Protein AF-A0A7W8NPR2-F1 (afdb_monomer_lite)

Organism: NCBI:txid1141878

Structure (mmCIF, N/CA/C/O backbone):
data_AF-A0A7W8NPR2-F1
#
_entry.id   AF-A0A7W8NPR2-F1
#
loop_
_atom_site.group_PDB
_atom_site.id
_atom_site.type_symbol
_atom_site.label_atom_id
_atom_site.label_alt_id
_atom_site.label_comp_id
_atom_site.label_asym_id
_atom_site.label_entity_id
_atom_site.label_seq_id
_atom_site.pdbx_PDB_ins_code
_atom_site.Cartn_x
_atom_site.Cartn_y
_atom_site.Cartn_z
_atom_site.occupancy
_atom_site.B_iso_or_equiv
_atom_site.auth_seq_id
_atom_site.auth_comp_id
_atom_site.auth_asym_id
_atom_site.auth_atom_id
_atom_site.pdbx_PDB_model_num
ATOM 1 N N . MET A 1 1 ? -2.723 -11.323 -23.602 1.00 48.03 1 MET A N 1
ATOM 2 C CA . MET A 1 1 ? -3.514 -10.288 -22.909 1.00 48.03 1 MET A CA 1
ATOM 3 C C . MET A 1 1 ? -2.858 -10.091 -21.561 1.00 48.03 1 MET A C 1
ATOM 5 O O . MET A 1 1 ? -2.797 -11.053 -20.813 1.00 48.03 1 MET A O 1
ATOM 9 N N . ASN A 1 2 ? -2.259 -8.926 -21.321 1.00 61.44 2 ASN A N 1
ATOM 10 C CA . ASN A 1 2 ? -1.690 -8.592 -20.017 1.00 61.44 2 ASN A CA 1
ATOM 11 C C . ASN A 1 2 ? -2.771 -7.828 -19.248 1.00 61.44 2 ASN A C 1
ATOM 13 O O . ASN A 1 2 ? -2.966 -6.646 -19.519 1.00 61.44 2 ASN A O 1
ATOM 17 N N . ASP A 1 3 ? -3.514 -8.502 -18.373 1.00 85.56 3 ASP A N 1
ATOM 18 C CA . ASP A 1 3 ? -4.597 -7.875 -17.606 1.00 85.56 3 ASP A CA 1
ATOM 19 C C . ASP A 1 3 ? -4.063 -7.299 -16.286 1.00 85.56 3 ASP A C 1
ATOM 21 O O . ASP A 1 3 ? -4.315 -7.7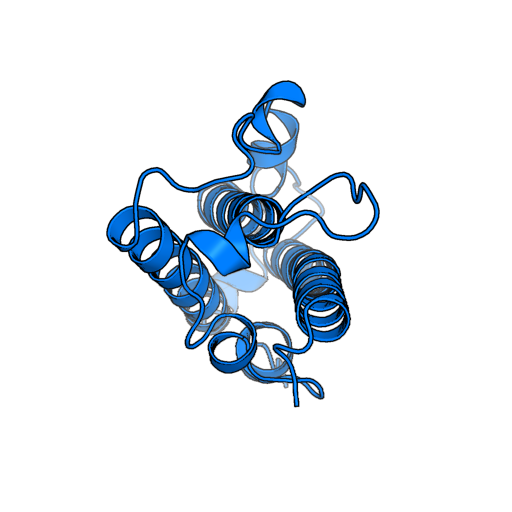95 -15.189 1.00 85.56 3 ASP A O 1
ATOM 25 N N . TRP A 1 4 ? -3.200 -6.287 -16.405 1.00 90.06 4 TRP A N 1
ATOM 26 C CA . TRP A 1 4 ? -2.602 -5.628 -15.242 1.00 90.06 4 TRP A CA 1
ATOM 27 C C . TRP A 1 4 ? -3.629 -4.851 -14.422 1.00 90.06 4 TRP A C 1
ATOM 29 O O . TRP A 1 4 ? -3.446 -4.715 -13.216 1.00 90.06 4 TRP A O 1
ATOM 39 N N . ASP A 1 5 ? -4.700 -4.363 -15.053 1.00 88.00 5 ASP A N 1
ATOM 40 C CA . ASP A 1 5 ? -5.845 -3.775 -14.362 1.00 88.00 5 ASP A CA 1
ATOM 41 C C . ASP A 1 5 ? -6.477 -4.799 -13.402 1.00 88.00 5 ASP A C 1
ATOM 43 O O . ASP A 1 5 ? -6.656 -4.490 -12.222 1.00 88.00 5 ASP A O 1
ATOM 47 N N . ASP A 1 6 ? -6.715 -6.037 -13.852 1.00 87.12 6 ASP A N 1
ATOM 48 C CA . ASP A 1 6 ? -7.211 -7.107 -12.979 1.00 87.12 6 ASP A CA 1
ATOM 49 C C . ASP A 1 6 ? -6.240 -7.404 -11.823 1.00 87.12 6 ASP A C 1
ATOM 51 O O . ASP A 1 6 ? -6.625 -7.370 -10.656 1.00 87.12 6 ASP A O 1
ATOM 55 N N . LEU A 1 7 ? -4.948 -7.585 -12.100 1.00 87.81 7 LEU A N 1
ATOM 56 C CA . LEU A 1 7 ? -3.970 -7.926 -11.056 1.00 87.81 7 LEU A CA 1
ATOM 57 C C . LEU A 1 7 ? -3.733 -6.803 -10.030 1.00 87.81 7 LE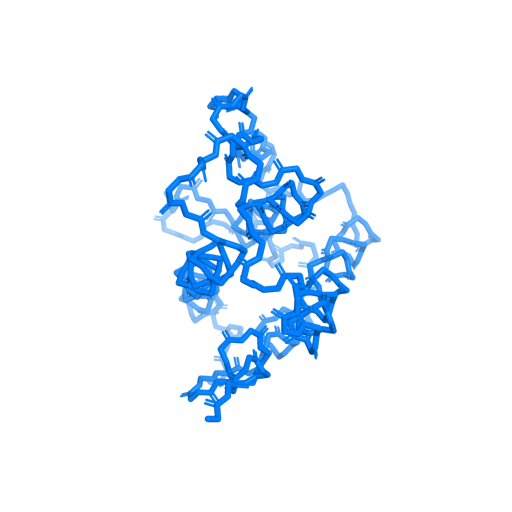U A C 1
ATOM 59 O O . LEU A 1 7 ? -3.444 -7.070 -8.857 1.00 87.81 7 LEU A O 1
ATOM 63 N N . LEU A 1 8 ? -3.799 -5.541 -10.461 1.00 86.00 8 LEU A N 1
ATOM 64 C CA . LEU A 1 8 ? -3.342 -4.400 -9.666 1.00 86.00 8 LEU A CA 1
ATOM 65 C C . LEU A 1 8 ? -4.444 -3.423 -9.261 1.00 86.00 8 LEU A C 1
ATOM 67 O O . LEU A 1 8 ? -4.139 -2.525 -8.480 1.00 86.00 8 LEU A O 1
ATOM 71 N N . LEU A 1 9 ? -5.688 -3.567 -9.724 1.00 85.00 9 LEU A N 1
ATOM 72 C CA . LEU A 1 9 ? -6.779 -2.640 -9.390 1.00 85.00 9 LEU A CA 1
ATOM 73 C C . LEU A 1 9 ? -8.082 -3.358 -9.024 1.00 85.00 9 LEU A C 1
ATOM 75 O O . LEU A 1 9 ? -8.604 -3.123 -7.930 1.00 85.00 9 LEU A O 1
ATOM 79 N N . THR A 1 10 ? -8.608 -4.203 -9.915 1.00 81.81 10 THR A N 1
ATOM 80 C CA . THR A 1 10 ? -9.986 -4.711 -9.799 1.00 81.81 10 THR A CA 1
ATOM 81 C C . THR A 1 10 ? -10.074 -6.145 -9.293 1.00 81.81 10 THR A C 1
ATOM 83 O O . THR A 1 10 ? -10.826 -6.381 -8.354 1.00 81.81 10 THR A O 1
ATOM 86 N N . GLY A 1 11 ? -9.288 -7.066 -9.852 1.00 71.62 11 GLY A N 1
ATOM 87 C CA . GLY A 1 11 ? -9.192 -8.472 -9.456 1.00 71.62 11 GLY A CA 1
ATOM 88 C C . GLY A 1 11 ? -10.494 -9.283 -9.486 1.00 71.62 11 GLY A C 1
ATOM 89 O O . GLY A 1 11 ? -11.600 -8.779 -9.671 1.00 71.62 11 GLY A O 1
ATOM 90 N N . GLY A 1 12 ? -10.368 -10.571 -9.147 1.00 80.81 12 GLY A N 1
ATOM 91 C CA . GLY A 1 12 ? -11.474 -11.421 -8.676 1.00 80.81 12 GLY A CA 1
ATOM 92 C C . GLY A 1 12 ? -11.811 -11.227 -7.186 1.00 80.81 12 GLY A C 1
ATOM 93 O O . GLY A 1 12 ? -12.353 -12.130 -6.550 1.00 80.81 12 GLY A O 1
ATOM 94 N N . PHE A 1 13 ? -11.427 -10.089 -6.604 1.00 82.69 13 PHE A N 1
ATOM 95 C CA . PHE A 1 13 ? -11.563 -9.740 -5.187 1.00 82.69 13 PHE A CA 1
ATOM 96 C C . PHE A 1 13 ? -12.104 -8.308 -5.041 1.00 82.69 13 PHE A C 1
ATOM 98 O O . PHE A 1 13 ? -12.438 -7.657 -6.024 1.00 82.69 13 PHE A O 1
ATOM 105 N N . ALA A 1 14 ? -12.268 -7.816 -3.809 1.00 90.88 14 ALA A N 1
ATOM 106 C CA . ALA A 1 14 ? -12.789 -6.467 -3.598 1.00 90.88 14 ALA A CA 1
ATOM 107 C C . ALA A 1 14 ? -11.834 -5.400 -4.180 1.00 90.88 14 ALA A C 1
ATOM 109 O O . ALA A 1 14 ? -10.632 -5.474 -3.909 1.00 90.88 14 ALA A O 1
ATOM 110 N N . PRO A 1 15 ? -12.340 -4.381 -4.904 1.00 92.62 15 PRO A N 1
ATOM 111 C CA . PRO A 1 15 ? -11.500 -3.319 -5.451 1.00 92.62 15 PRO A CA 1
ATOM 112 C C . PRO A 1 15 ? -10.664 -2.632 -4.371 1.00 92.62 15 PRO A C 1
ATOM 114 O O . PRO A 1 15 ? -11.141 -2.416 -3.250 1.00 92.62 15 PRO A O 1
ATOM 117 N N . ARG A 1 16 ? -9.434 -2.241 -4.717 1.00 93.62 16 ARG A N 1
ATOM 118 C CA . ARG A 1 16 ? -8.486 -1.617 -3.775 1.00 93.62 16 ARG A CA 1
ATOM 119 C C . ARG A 1 16 ? -9.088 -0.414 -3.058 1.00 93.62 16 ARG A C 1
ATOM 121 O O . ARG A 1 16 ? -8.982 -0.315 -1.838 1.00 93.62 16 ARG A O 1
ATOM 128 N N . GLU A 1 17 ? -9.770 0.452 -3.801 1.00 94.62 17 GLU A N 1
ATOM 129 C CA . GLU A 1 17 ? -10.488 1.614 -3.283 1.00 94.62 17 GLU A CA 1
ATOM 130 C C . GLU A 1 17 ? -11.522 1.220 -2.223 1.00 94.62 17 GLU A C 1
ATOM 132 O O . GLU A 1 17 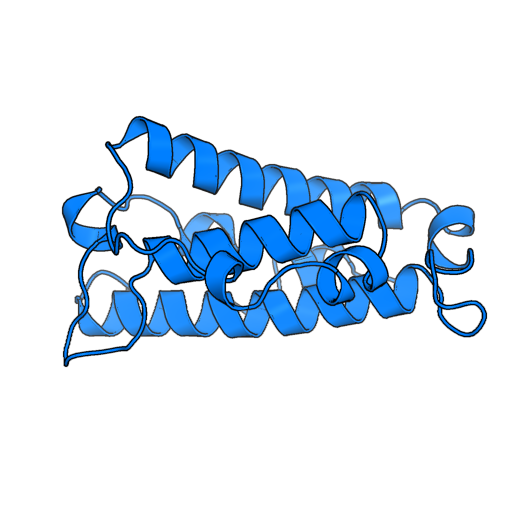? -11.585 1.839 -1.164 1.00 94.62 17 GLU A O 1
ATOM 137 N N . ALA A 1 18 ? -12.304 0.165 -2.467 1.00 95.44 18 ALA A N 1
ATOM 138 C CA . ALA A 1 18 ? -13.333 -0.287 -1.535 1.00 95.44 18 ALA A CA 1
ATOM 139 C C . ALA A 1 18 ? -12.727 -0.808 -0.223 1.00 95.44 18 ALA A C 1
ATOM 141 O O . ALA A 1 18 ? -13.263 -0.533 0.850 1.00 95.44 18 ALA A O 1
ATOM 142 N N . ILE A 1 19 ? -11.589 -1.510 -0.293 1.00 96.81 19 ILE A N 1
ATOM 143 C CA . ILE A 1 19 ? -10.895 -2.070 0.880 1.00 96.81 19 ILE A CA 1
ATOM 144 C C . ILE A 1 19 ? -10.481 -0.980 1.874 1.00 96.81 19 ILE A C 1
ATOM 146 O O . ILE A 1 19 ? -10.570 -1.182 3.088 1.00 96.81 19 ILE A O 1
ATOM 150 N N . VAL A 1 20 ? -10.075 0.190 1.382 1.00 96.88 20 VAL A N 1
ATOM 151 C CA . VAL A 1 20 ? -9.566 1.292 2.217 1.00 96.88 20 VAL A CA 1
ATOM 152 C C . VAL A 1 20 ? -10.586 2.412 2.450 1.00 96.88 20 VAL A C 1
ATOM 154 O O . VAL A 1 20 ? -10.339 3.310 3.252 1.00 96.88 20 VAL A O 1
ATOM 157 N N . ALA A 1 21 ? -11.755 2.351 1.810 1.00 96.25 21 ALA A N 1
ATOM 158 C CA . ALA A 1 21 ? -12.768 3.397 1.889 1.00 96.25 21 ALA A CA 1
ATOM 159 C C . ALA A 1 21 ? -13.424 3.518 3.275 1.00 96.25 21 ALA A C 1
ATOM 161 O O . ALA A 1 21 ? -13.718 2.519 3.947 1.00 96.25 21 ALA A O 1
ATOM 162 N N . GLY A 1 22 ? -13.721 4.770 3.647 1.00 95.69 22 GLY A N 1
ATOM 163 C CA . GLY A 1 22 ? -14.603 5.127 4.761 1.00 95.69 22 GLY A CA 1
ATOM 164 C C . GLY A 1 22 ? -14.064 4.802 6.154 1.00 95.69 22 GLY A C 1
ATOM 165 O O . GLY A 1 22 ? -14.857 4.665 7.083 1.00 95.69 22 GLY A O 1
ATOM 166 N N . LEU A 1 23 ? -12.747 4.634 6.300 1.00 98.00 23 LEU A N 1
ATOM 167 C CA . LEU A 1 23 ? -12.120 4.335 7.584 1.00 98.00 23 LEU A CA 1
ATOM 168 C C . LEU A 1 23 ? -11.673 5.609 8.305 1.00 98.00 23 LEU A C 1
ATOM 170 O O . LEU A 1 23 ? -11.054 6.495 7.718 1.00 98.00 23 LEU A O 1
ATOM 174 N N . THR A 1 24 ? -11.961 5.669 9.601 1.00 98.50 24 THR A N 1
ATOM 175 C CA . THR A 1 24 ? -11.504 6.737 10.500 1.00 98.50 24 THR A CA 1
ATOM 176 C C . THR A 1 24 ? -10.153 6.397 11.128 1.00 98.50 24 THR A C 1
ATOM 178 O O . THR A 1 24 ? -9.814 5.219 11.266 1.00 98.50 24 THR A O 1
ATOM 181 N N . VAL A 1 25 ? -9.427 7.407 11.624 1.00 98.62 25 VAL A N 1
ATOM 182 C CA . VAL A 1 25 ? -8.183 7.220 12.405 1.00 98.62 25 VAL A CA 1
ATOM 183 C C . VAL A 1 25 ? -8.338 6.158 13.496 1.00 98.62 25 VAL A C 1
ATOM 185 O O . VAL A 1 25 ? -7.511 5.255 13.601 1.00 98.62 25 VAL A O 1
ATOM 188 N N . ALA A 1 26 ? -9.412 6.215 14.287 1.00 98.44 26 ALA A N 1
ATOM 189 C CA . ALA A 1 26 ? -9.641 5.257 15.369 1.00 98.44 26 ALA A CA 1
ATOM 190 C C . ALA A 1 26 ? -9.762 3.812 14.853 1.00 98.44 26 ALA A C 1
ATOM 192 O O . ALA A 1 26 ? -9.222 2.889 15.460 1.00 98.44 26 ALA A O 1
ATOM 193 N N . GLN A 1 27 ? -10.428 3.618 13.713 1.00 98.44 27 GLN A N 1
ATOM 194 C CA . GLN A 1 27 ? -10.601 2.303 13.099 1.00 98.44 27 GLN A CA 1
ATOM 195 C C . GLN A 1 27 ? -9.294 1.778 12.504 1.00 98.44 27 GLN A C 1
ATOM 197 O O . GLN A 1 27 ? -8.955 0.617 12.724 1.00 98.44 27 GLN A O 1
ATOM 202 N N . VAL A 1 28 ? -8.532 2.618 11.794 1.00 98.62 28 VAL A N 1
ATOM 203 C CA . VAL A 1 28 ? -7.273 2.175 11.170 1.00 98.62 28 VAL A CA 1
ATOM 204 C C . VAL A 1 28 ? -6.146 1.955 12.169 1.00 98.62 28 VAL A C 1
ATOM 206 O O . VAL A 1 28 ? -5.194 1.246 11.855 1.00 98.62 28 VAL A O 1
ATOM 209 N N . SER A 1 29 ? -6.271 2.536 13.364 1.00 98.50 29 SER A N 1
ATOM 210 C CA . SER A 1 29 ? -5.309 2.402 14.461 1.00 98.50 29 SER A CA 1
ATOM 211 C C . SER A 1 29 ? -5.533 1.163 15.325 1.00 98.50 29 SER A C 1
ATOM 213 O O . SER A 1 29 ? -4.654 0.773 16.096 1.00 98.50 29 SER A O 1
ATOM 215 N N . ALA A 1 30 ? -6.717 0.555 15.238 1.00 97.88 30 ALA A N 1
ATOM 216 C CA . ALA A 1 30 ? -7.088 -0.562 16.089 1.00 97.88 30 ALA A CA 1
ATOM 217 C C . ALA A 1 30 ? -6.258 -1.820 15.777 1.00 97.88 30 ALA A C 1
ATOM 219 O O . ALA A 1 30 ? -5.968 -2.133 14.621 1.00 97.88 30 ALA A O 1
ATOM 220 N N . ARG A 1 31 ? -5.918 -2.569 16.833 1.00 96.69 31 ARG A N 1
ATOM 221 C CA . ARG A 1 31 ? -5.266 -3.886 16.767 1.00 96.69 31 ARG A CA 1
ATOM 222 C C . ARG A 1 31 ? -6.107 -4.903 17.545 1.00 96.69 31 ARG A C 1
ATOM 224 O O . ARG A 1 31 ? -5.817 -5.163 18.712 1.00 96.69 31 ARG A O 1
ATOM 231 N N . PRO A 1 32 ? -7.205 -5.411 16.956 1.00 93.56 32 PRO A N 1
ATOM 232 C CA . PRO A 1 32 ? -8.044 -6.397 17.630 1.00 93.56 32 PRO A CA 1
ATOM 233 C C . PRO A 1 32 ? -7.242 -7.679 17.884 1.00 93.56 32 PRO A C 1
ATOM 235 O O . PRO A 1 32 ? -6.487 -8.106 17.018 1.00 93.56 32 PRO A O 1
ATOM 238 N N . ASN A 1 33 ? -7.433 -8.312 19.045 1.00 89.75 33 ASN A N 1
ATOM 239 C CA . ASN A 1 33 ? -6.794 -9.588 19.405 1.00 89.75 33 ASN A CA 1
ATOM 240 C C . ASN A 1 33 ? -5.252 -9.578 19.326 1.00 89.75 33 ASN A C 1
ATOM 242 O O . ASN A 1 33 ? -4.660 -10.563 18.892 1.00 89.75 33 ASN A O 1
ATOM 246 N N . ASP A 1 34 ? -4.614 -8.462 19.694 1.00 89.56 34 ASP A N 1
ATOM 247 C CA . ASP A 1 34 ? -3.149 -8.318 19.758 1.00 89.56 34 ASP A CA 1
ATOM 248 C C . ASP A 1 34 ? -2.408 -8.669 18.453 1.00 89.56 34 ASP A C 1
ATOM 250 O O . ASP A 1 34 ? -1.245 -9.076 18.458 1.00 89.56 34 ASP A O 1
ATOM 254 N N . VAL A 1 35 ? -3.073 -8.483 17.307 1.00 95.75 35 VAL A N 1
ATOM 255 C CA . VAL A 1 35 ? -2.439 -8.588 15.986 1.00 95.75 35 VAL 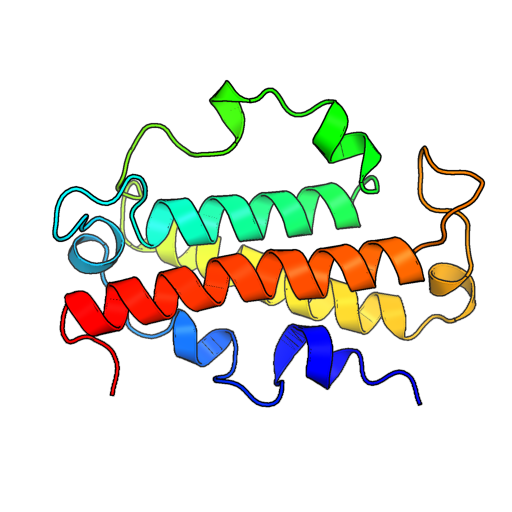A CA 1
ATOM 256 C C . VAL A 1 35 ? -1.210 -7.672 15.887 1.00 95.75 35 VAL A C 1
ATOM 258 O O . VAL A 1 35 ? -1.209 -6.565 16.438 1.00 95.75 35 VAL A O 1
ATOM 261 N N . PRO A 1 36 ? -0.160 -8.089 15.155 1.00 95.06 36 PRO A N 1
ATOM 262 C CA . PRO A 1 36 ? 1.110 -7.364 15.130 1.00 95.06 36 PRO A CA 1
ATOM 263 C C . PRO A 1 36 ? 0.990 -5.967 14.507 1.00 95.06 36 PRO A C 1
ATOM 265 O O . PRO A 1 36 ? 1.689 -5.045 14.935 1.00 95.06 36 PRO A O 1
ATOM 268 N N . HIS A 1 37 ? 0.085 -5.795 13.540 1.00 97.94 37 HIS A N 1
ATOM 269 C CA . HIS A 1 37 ? -0.059 -4.567 12.766 1.00 97.94 37 HIS A CA 1
ATOM 270 C C . HIS A 1 37 ? -1.518 -4.120 12.666 1.00 97.94 37 HIS A C 1
ATOM 272 O O . HIS A 1 37 ? -2.433 -4.938 12.554 1.00 97.94 37 HIS A O 1
ATOM 278 N N . SER A 1 38 ? -1.724 -2.806 12.716 1.00 98.56 38 SER A N 1
ATOM 279 C CA . SER A 1 38 ? -3.009 -2.163 12.436 1.00 98.56 38 SER A CA 1
ATOM 280 C C . SER A 1 38 ? -3.276 -2.061 10.927 1.00 98.56 38 SER A C 1
ATOM 282 O O . SER A 1 38 ? -2.378 -2.275 10.110 1.00 98.56 38 SER A O 1
ATOM 284 N N . ILE A 1 39 ? -4.497 -1.673 10.536 1.00 98.75 39 ILE A N 1
ATOM 285 C CA . ILE A 1 39 ? -4.824 -1.401 9.122 1.00 98.75 39 ILE A CA 1
ATOM 286 C C . ILE A 1 39 ? -3.911 -0.305 8.558 1.00 98.75 39 ILE A C 1
ATOM 288 O O . ILE A 1 39 ? -3.440 -0.423 7.428 1.00 98.75 39 ILE A O 1
ATOM 292 N N . TYR A 1 40 ? -3.633 0.734 9.352 1.00 98.81 40 TYR A N 1
ATOM 293 C CA . TYR A 1 40 ? -2.707 1.798 8.972 1.00 98.81 40 TYR A CA 1
ATOM 294 C C . TYR A 1 40 ? -1.314 1.252 8.651 1.00 98.81 40 TYR A C 1
ATOM 296 O O . TYR A 1 40 ? -0.769 1.551 7.592 1.00 98.81 40 TYR A O 1
ATOM 304 N N . GLN A 1 41 ? -0.759 0.417 9.529 1.00 98.75 41 GLN A N 1
ATOM 305 C CA . GLN A 1 41 ? 0.569 -0.167 9.342 1.00 98.75 41 GLN A CA 1
ATOM 306 C C . GLN A 1 41 ? 0.627 -1.086 8.114 1.00 98.75 41 GLN A C 1
ATOM 308 O O . GLN A 1 41 ? 1.571 -0.997 7.331 1.00 98.75 41 GLN A O 1
ATOM 313 N N . GLU A 1 42 ? -0.387 -1.932 7.917 1.00 98.75 42 GLU A N 1
ATOM 314 C CA . GLU A 1 42 ? -0.466 -2.835 6.762 1.00 98.75 42 GLU A CA 1
ATOM 315 C C . GLU A 1 42 ? -0.586 -2.061 5.436 1.00 98.75 42 GLU A C 1
ATOM 317 O O . GLU A 1 42 ? 0.119 -2.383 4.475 1.00 98.75 42 GLU A O 1
ATOM 322 N N . LEU A 1 43 ? -1.404 -0.999 5.378 1.00 98.81 43 LEU A N 1
ATOM 323 C CA . LEU A 1 43 ? -1.497 -0.164 4.176 1.00 98.81 43 LEU A CA 1
ATOM 324 C C . LEU A 1 43 ? -0.205 0.620 3.935 1.00 98.81 43 LEU A C 1
ATOM 326 O O . LEU A 1 43 ? 0.249 0.706 2.795 1.00 98.81 43 LEU A O 1
ATOM 330 N N . TRP A 1 44 ? 0.396 1.168 4.994 1.00 98.81 44 TRP A N 1
ATOM 331 C CA . TRP A 1 44 ? 1.641 1.924 4.899 1.00 98.81 44 TRP A CA 1
ATOM 332 C C . TRP A 1 44 ? 2.746 1.079 4.274 1.00 98.81 44 TRP A C 1
ATOM 334 O O . TRP A 1 44 ? 3.380 1.506 3.309 1.00 98.81 44 TRP A O 1
ATOM 344 N N . HIS A 1 45 ? 2.920 -0.150 4.763 1.00 98.69 45 HIS A N 1
ATOM 345 C CA . HIS A 1 45 ? 3.920 -1.068 4.233 1.00 98.69 45 HIS A CA 1
ATOM 346 C C . HIS A 1 45 ? 3.666 -1.383 2.757 1.00 98.69 45 HIS A C 1
ATOM 348 O O . HIS A 1 45 ? 4.562 -1.230 1.927 1.00 98.69 45 HIS A O 1
ATOM 354 N N . ALA A 1 46 ? 2.430 -1.748 2.402 1.00 98.44 46 ALA A N 1
ATOM 355 C CA . ALA A 1 46 ? 2.070 -2.045 1.020 1.00 98.44 46 ALA A CA 1
ATOM 356 C C . ALA A 1 46 ? 2.297 -0.845 0.082 1.00 98.44 46 ALA A C 1
ATOM 358 O O . ALA A 1 46 ? 2.808 -1.021 -1.026 1.00 98.44 46 ALA A O 1
ATOM 359 N N . ALA A 1 47 ? 1.961 0.371 0.524 1.00 98.56 47 ALA A N 1
ATOM 360 C CA . ALA A 1 47 ? 2.167 1.599 -0.238 1.00 98.56 47 ALA A CA 1
ATOM 361 C C . ALA A 1 47 ? 3.654 1.915 -0.437 1.00 98.56 47 ALA A C 1
ATOM 363 O O . ALA A 1 47 ? 4.058 2.279 -1.542 1.00 98.56 47 ALA A O 1
ATOM 364 N N . MET A 1 48 ? 4.478 1.746 0.602 1.00 98.44 48 MET A N 1
ATOM 365 C CA . MET A 1 48 ? 5.921 1.975 0.515 1.00 98.44 48 MET A CA 1
ATOM 366 C C . MET A 1 48 ? 6.615 0.947 -0.372 1.00 98.44 48 MET A C 1
ATOM 368 O O . MET A 1 48 ? 7.403 1.347 -1.227 1.00 98.44 48 MET A O 1
ATOM 372 N N . VAL A 1 49 ? 6.284 -0.343 -0.242 1.00 98.19 49 VAL A N 1
ATOM 373 C CA . VAL A 1 49 ? 6.804 -1.389 -1.137 1.00 98.19 49 VAL A CA 1
ATOM 374 C C . VAL A 1 49 ? 6.476 -1.049 -2.588 1.00 98.19 49 VAL A C 1
ATOM 376 O O . VAL A 1 49 ? 7.370 -1.011 -3.430 1.00 98.19 49 VAL A O 1
ATOM 379 N N . LEU A 1 50 ? 5.214 -0.714 -2.866 1.00 97.56 50 LEU A N 1
ATOM 380 C CA . LEU A 1 50 ? 4.771 -0.358 -4.209 1.00 97.56 50 LEU A CA 1
ATOM 381 C C . LEU A 1 50 ? 5.514 0.868 -4.749 1.00 97.56 50 LEU A C 1
ATOM 383 O O . LEU A 1 50 ? 6.072 0.820 -5.844 1.00 97.56 50 LEU A O 1
ATOM 387 N N . LYS A 1 51 ? 5.580 1.952 -3.972 1.00 97.88 51 LYS A N 1
ATOM 388 C CA . LYS A 1 51 ? 6.262 3.186 -4.370 1.00 97.88 51 LYS A CA 1
ATOM 389 C C . LYS A 1 51 ? 7.754 2.953 -4.632 1.00 97.88 51 LYS A C 1
ATOM 391 O O . LYS A 1 51 ? 8.249 3.319 -5.696 1.00 97.88 51 LYS A O 1
ATOM 396 N N . LEU A 1 52 ? 8.471 2.357 -3.677 1.00 97.31 52 LEU A N 1
ATOM 397 C CA . LEU A 1 52 ? 9.920 2.153 -3.764 1.00 97.31 52 LEU A CA 1
ATOM 398 C C . LEU A 1 52 ? 10.289 1.231 -4.928 1.00 97.31 52 LEU A C 1
ATOM 400 O O . LEU A 1 52 ? 11.228 1.530 -5.666 1.00 97.31 52 LEU A O 1
ATOM 404 N N . SER A 1 53 ? 9.530 0.153 -5.137 1.00 96.88 53 SER A N 1
ATOM 405 C CA . SER A 1 53 ? 9.759 -0.741 -6.271 1.00 96.88 53 SER A CA 1
ATOM 406 C C . SER A 1 53 ? 9.479 -0.072 -7.611 1.00 96.88 53 SER A C 1
ATOM 408 O O . SER A 1 53 ? 10.262 -0.256 -8.535 1.00 96.88 53 SER A O 1
ATOM 410 N N . LEU A 1 54 ? 8.428 0.743 -7.740 1.00 96.75 54 LEU A N 1
ATOM 411 C CA . LEU A 1 54 ? 8.177 1.472 -8.989 1.00 96.75 54 LEU A CA 1
ATOM 412 C C . LEU A 1 54 ? 9.234 2.553 -9.266 1.00 96.75 54 LEU A C 1
ATOM 414 O O . LEU A 1 54 ? 9.473 2.882 -10.429 1.00 96.75 54 LEU A O 1
ATOM 418 N N . ASP A 1 55 ? 9.840 3.131 -8.225 1.00 95.25 55 ASP A N 1
ATOM 419 C CA . ASP A 1 55 ? 10.872 4.168 -8.351 1.00 95.25 55 ASP A CA 1
ATOM 420 C C . ASP A 1 55 ? 12.263 3.592 -8.666 1.00 95.25 55 ASP A C 1
ATOM 422 O O . ASP A 1 55 ? 13.031 4.221 -9.393 1.00 95.25 55 ASP A O 1
ATOM 426 N N . GLY A 1 56 ? 12.603 2.414 -8.132 1.00 93.00 56 GLY A N 1
ATOM 427 C CA . GLY A 1 56 ? 13.975 1.894 -8.183 1.00 93.00 56 GLY A CA 1
ATOM 428 C C . GLY A 1 56 ? 14.120 0.382 -8.339 1.00 93.00 56 GLY A C 1
ATOM 429 O O . GLY A 1 56 ? 15.225 -0.125 -8.150 1.00 93.00 56 GLY A O 1
ATOM 430 N N . GLY A 1 57 ? 13.045 -0.336 -8.663 1.00 94.50 57 GLY A N 1
ATOM 431 C CA . GLY A 1 57 ? 13.010 -1.799 -8.707 1.00 94.50 57 GLY A CA 1
ATOM 432 C C . GLY A 1 57 ? 13.066 -2.442 -7.317 1.00 94.50 57 GLY A C 1
ATOM 433 O O . GLY A 1 57 ? 13.251 -1.777 -6.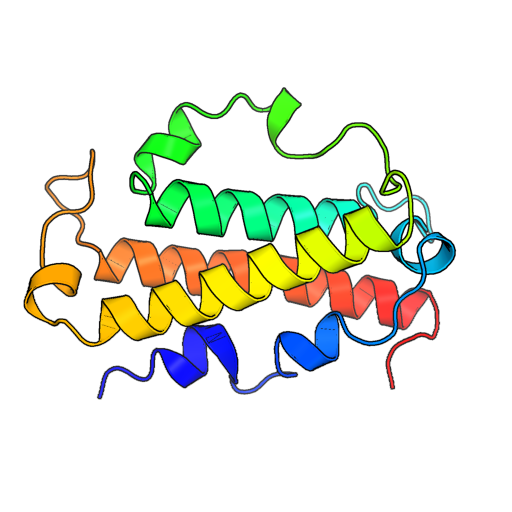294 1.00 94.50 57 GLY A O 1
ATOM 434 N N . ARG A 1 58 ? 12.942 -3.770 -7.258 1.00 93.62 58 ARG A N 1
ATOM 435 C CA . ARG A 1 58 ? 13.018 -4.553 -6.011 1.00 93.62 58 ARG A CA 1
ATOM 436 C C . ARG A 1 58 ? 14.338 -4.389 -5.257 1.00 93.62 58 ARG A C 1
ATOM 438 O O . ARG A 1 58 ? 14.346 -4.500 -4.036 1.00 93.62 58 ARG A O 1
ATOM 445 N N . SER A 1 59 ? 15.426 -4.008 -5.929 1.00 94.62 59 SER 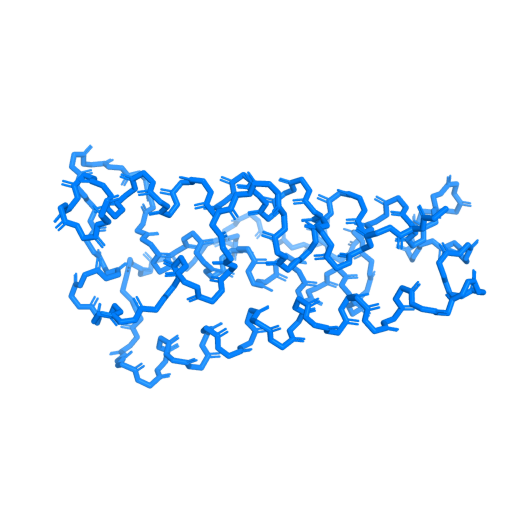A N 1
ATOM 446 C CA . SER A 1 59 ? 16.712 -3.774 -5.262 1.00 94.62 59 SER A CA 1
ATOM 447 C C . SER A 1 59 ? 16.646 -2.590 -4.288 1.00 94.62 59 SER A C 1
ATOM 449 O O . SER A 1 59 ? 17.429 -2.515 -3.341 1.00 94.62 59 SER A O 1
ATOM 451 N N . ALA A 1 60 ? 15.698 -1.661 -4.478 1.00 94.19 60 ALA A N 1
ATOM 452 C CA . ALA A 1 60 ? 15.419 -0.606 -3.508 1.00 94.19 60 ALA A CA 1
ATOM 453 C C . ALA A 1 60 ? 14.890 -1.163 -2.176 1.00 94.19 60 ALA A C 1
ATOM 455 O O . ALA A 1 60 ? 15.218 -0.612 -1.128 1.00 94.19 60 ALA A O 1
ATOM 456 N N . LEU A 1 61 ? 14.134 -2.266 -2.208 1.00 94.06 61 LEU A N 1
ATOM 457 C CA . LEU A 1 61 ? 13.615 -2.924 -1.008 1.00 94.06 61 LEU A CA 1
ATOM 458 C C . LEU A 1 61 ? 14.719 -3.649 -0.233 1.00 94.06 61 LEU A C 1
ATOM 460 O O . LEU A 1 61 ? 14.707 -3.636 0.990 1.00 94.06 61 LEU A O 1
ATOM 464 N N . GLU A 1 62 ? 15.706 -4.232 -0.917 1.00 91.19 62 GLU A N 1
ATOM 465 C CA . GLU A 1 62 ? 16.840 -4.906 -0.258 1.00 91.19 62 GLU A CA 1
ATOM 466 C C . GLU A 1 62 ? 17.689 -3.945 0.583 1.00 91.19 62 GLU A C 1
ATOM 468 O O . GLU A 1 62 ? 18.287 -4.335 1.583 1.00 91.19 62 GLU A O 1
ATOM 473 N N . ARG A 1 63 ? 17.733 -2.669 0.184 1.00 90.25 63 ARG A N 1
ATOM 474 C CA . ARG A 1 63 ? 18.423 -1.605 0.925 1.00 90.25 63 ARG A CA 1
ATOM 475 C C . ARG A 1 63 ? 17.555 -0.976 2.013 1.00 90.25 63 ARG A C 1
ATOM 477 O O . ARG A 1 63 ? 18.046 -0.121 2.746 1.00 90.25 63 ARG A O 1
ATOM 484 N N . TRP A 1 64 ? 16.279 -1.349 2.099 1.00 93.31 64 TRP A N 1
ATOM 485 C CA . TRP A 1 64 ? 15.355 -0.789 3.072 1.00 93.31 64 TRP A CA 1
ATOM 486 C C . TRP A 1 64 ? 15.525 -1.492 4.426 1.00 93.31 64 TRP A C 1
ATOM 488 O O . TRP A 1 64 ? 15.202 -2.681 4.530 1.00 93.31 64 TRP A O 1
ATOM 498 N N . PRO A 1 65 ? 16.025 -0.792 5.464 1.00 93.56 65 PRO A N 1
ATOM 499 C CA . PRO A 1 65 ? 16.208 -1.374 6.789 1.00 93.56 65 PRO A CA 1
ATOM 500 C C . PRO A 1 65 ? 14.926 -1.992 7.348 1.00 93.56 65 PRO A C 1
ATOM 502 O O . PRO A 1 65 ? 13.848 -1.406 7.237 1.00 93.56 65 PRO A O 1
ATOM 505 N N . TYR A 1 66 ? 15.066 -3.145 8.006 1.00 88.94 66 TYR A N 1
ATOM 506 C CA . TYR A 1 66 ? 13.945 -3.901 8.568 1.00 88.94 66 TYR A CA 1
ATOM 507 C C . TYR A 1 66 ? 13.143 -3.085 9.591 1.00 88.94 66 TYR A C 1
ATOM 509 O O . TYR A 1 66 ? 11.915 -3.117 9.590 1.00 88.94 66 TYR A O 1
ATOM 517 N N . GLU A 1 67 ? 13.814 -2.281 10.418 1.00 90.62 67 GLU A N 1
ATOM 518 C CA . GLU A 1 67 ? 13.175 -1.373 11.375 1.00 90.62 67 GLU A CA 1
ATOM 519 C C . GLU A 1 67 ? 12.286 -0.311 10.712 1.00 90.62 67 GLU A C 1
ATOM 521 O O . GLU A 1 67 ? 11.421 0.266 11.368 1.00 90.62 67 GLU A O 1
ATOM 526 N N . GLY A 1 68 ? 12.485 -0.060 9.416 1.00 92.19 68 GLY A N 1
ATOM 527 C CA . GLY A 1 68 ? 11.691 0.861 8.620 1.00 92.19 68 GLY A CA 1
ATOM 528 C C . GLY A 1 68 ? 10.533 0.203 7.876 1.00 92.19 68 GLY A C 1
ATOM 529 O O . GLY A 1 68 ? 9.777 0.935 7.248 1.00 92.19 68 GLY A O 1
ATOM 530 N N . HIS A 1 69 ? 10.378 -1.128 7.913 1.00 94.31 69 HIS A N 1
ATOM 531 C CA . HIS A 1 69 ? 9.345 -1.832 7.133 1.00 94.31 69 HIS A CA 1
ATOM 532 C C . HIS A 1 69 ? 7.928 -1.492 7.588 1.00 94.31 69 HIS A C 1
ATOM 534 O O . HIS A 1 69 ? 7.005 -1.542 6.782 1.00 94.31 69 HIS A O 1
ATOM 540 N N . PHE A 1 70 ? 7.748 -1.100 8.845 1.00 97.19 70 PHE A N 1
ATOM 541 C CA . PHE A 1 70 ? 6.476 -0.619 9.369 1.00 97.19 70 PHE A CA 1
ATOM 542 C C . PHE A 1 70 ? 6.698 0.631 10.219 1.00 97.19 70 PHE A C 1
ATOM 544 O O . PHE A 1 70 ? 7.727 0.737 10.891 1.00 97.19 70 PHE A O 1
ATOM 551 N N . PRO A 1 71 ? 5.732 1.566 10.265 1.00 96.69 71 PRO A N 1
ATOM 552 C CA . PRO A 1 71 ? 5.811 2.666 11.205 1.00 96.69 71 PRO A CA 1
ATOM 553 C C . PRO A 1 71 ? 5.672 2.120 12.630 1.00 96.69 71 PRO A C 1
ATOM 555 O O . PRO A 1 71 ? 4.890 1.204 12.893 1.00 96.69 71 PRO A O 1
ATOM 558 N N . THR A 1 72 ? 6.421 2.700 13.568 1.00 95.25 72 THR A N 1
ATOM 559 C CA . THR A 1 72 ? 6.394 2.298 14.985 1.00 95.25 72 THR A CA 1
ATOM 560 C C . THR A 1 72 ? 5.039 2.580 15.634 1.00 95.25 72 THR A C 1
ATOM 562 O O . THR A 1 72 ? 4.574 1.807 16.471 1.00 95.25 72 THR A O 1
ATOM 565 N N . SER A 1 73 ? 4.383 3.669 15.225 1.00 96.62 73 SER A N 1
ATOM 566 C CA . SER A 1 73 ? 3.012 3.985 15.621 1.00 96.62 73 SER A CA 1
ATOM 567 C C . SER A 1 73 ? 2.014 3.087 14.891 1.00 96.62 73 SER A C 1
ATOM 569 O O . SER A 1 73 ? 2.066 2.942 13.670 1.00 96.62 73 SER A O 1
ATOM 571 N N . ALA A 1 74 ? 1.046 2.553 15.637 1.00 97.00 74 ALA A N 1
ATOM 572 C CA . ALA A 1 74 ? -0.113 1.871 15.066 1.00 97.00 74 ALA A CA 1
ATOM 573 C C . ALA A 1 74 ? -1.126 2.846 14.440 1.00 97.00 74 ALA A C 1
ATOM 575 O O . ALA A 1 74 ? -2.004 2.406 13.703 1.00 97.00 74 ALA A O 1
ATOM 576 N N . ALA A 1 75 ? -1.006 4.144 14.722 1.00 98.25 75 ALA A N 1
ATOM 577 C CA . ALA A 1 75 ? -1.917 5.186 14.269 1.00 98.25 75 ALA A CA 1
ATOM 578 C C . ALA A 1 75 ? -1.232 6.163 13.297 1.00 98.25 75 ALA A C 1
ATOM 580 O O . ALA A 1 75 ? -0.066 6.519 13.532 1.00 98.25 75 ALA A O 1
ATOM 581 N N . PRO A 1 76 ? -1.944 6.652 12.265 1.00 98.38 76 PRO A N 1
ATOM 582 C CA . PRO A 1 76 ? -1.548 7.865 11.561 1.00 98.38 76 PRO A CA 1
ATOM 583 C C . PRO A 1 76 ? -1.637 9.068 12.514 1.00 98.38 76 PRO A C 1
ATOM 585 O O . PRO A 1 76 ? -2.290 8.999 13.557 1.00 98.38 76 PRO A O 1
ATOM 588 N N . ALA A 1 77 ? -0.982 10.175 12.159 1.00 98.31 77 ALA A N 1
ATOM 589 C CA . ALA A 1 77 ? -1.004 11.388 12.981 1.00 98.31 77 ALA A CA 1
ATOM 590 C C . ALA A 1 77 ? -2.426 11.962 13.124 1.00 98.31 77 ALA A C 1
ATOM 592 O O . ALA A 1 77 ? -2.834 12.363 14.212 1.00 98.31 77 ALA A O 1
ATOM 593 N N . ASP A 1 78 ? -3.177 11.963 12.025 1.00 98.62 78 ASP A N 1
ATOM 594 C CA . ASP A 1 78 ? -4.550 12.437 11.926 1.00 98.62 78 ASP A CA 1
ATOM 595 C C . ASP A 1 78 ? -5.241 11.818 10.695 1.00 98.62 78 ASP A C 1
ATOM 597 O O . ASP A 1 78 ? -4.710 10.910 10.045 1.00 98.62 78 ASP A O 1
ATOM 601 N N . GLN A 1 79 ? -6.461 12.277 10.403 1.00 98.56 79 GLN A N 1
ATOM 602 C CA . GLN A 1 79 ? -7.241 11.788 9.268 1.00 98.56 79 GLN A CA 1
ATOM 603 C C . GLN A 1 79 ? -6.606 12.183 7.929 1.00 98.56 79 GLN A C 1
ATOM 605 O O . GLN A 1 79 ? -6.619 11.374 7.010 1.00 98.56 79 GLN A O 1
ATOM 610 N N . GLN A 1 80 ? -5.995 13.368 7.834 1.00 98.69 80 GLN A N 1
ATOM 611 C CA . GLN A 1 80 ? -5.339 13.808 6.604 1.00 98.69 80 GLN A CA 1
ATOM 612 C C . GLN A 1 80 ? -4.148 12.903 6.274 1.00 98.69 80 GLN A C 1
ATOM 614 O O . GLN A 1 80 ? -4.018 12.452 5.145 1.00 98.69 80 GLN A O 1
ATOM 619 N N . ALA A 1 81 ? -3.332 12.544 7.269 1.00 98.69 81 ALA A N 1
ATOM 620 C CA . ALA A 1 81 ? -2.216 11.619 7.085 1.00 98.69 81 ALA A CA 1
ATOM 621 C C . ALA A 1 81 ? -2.670 10.215 6.638 1.00 98.69 81 ALA A C 1
ATOM 623 O O . ALA A 1 81 ? -1.942 9.522 5.924 1.00 98.69 81 ALA A O 1
ATOM 624 N N . TRP A 1 82 ? -3.860 9.775 7.058 1.00 98.81 82 TRP A N 1
ATOM 625 C CA . TRP A 1 82 ? -4.468 8.547 6.544 1.00 98.81 82 TRP A CA 1
ATOM 626 C C . TRP A 1 82 ? -4.933 8.702 5.093 1.00 98.81 82 TRP A C 1
ATOM 628 O O . TRP A 1 82 ? -4.621 7.849 4.262 1.00 98.81 82 TRP A O 1
ATOM 638 N N . ASP A 1 83 ? -5.641 9.786 4.786 1.00 98.69 83 ASP A N 1
ATOM 639 C CA . ASP A 1 83 ? -6.174 10.048 3.450 1.00 98.69 83 ASP A CA 1
ATOM 640 C C . ASP A 1 83 ? -5.034 10.206 2.421 1.00 98.69 83 ASP A C 1
ATOM 642 O O . ASP A 1 83 ? -5.093 9.610 1.344 1.00 98.69 83 ASP A O 1
ATOM 646 N N . ASP A 1 84 ? -3.941 10.882 2.790 1.00 98.75 84 ASP A N 1
ATOM 647 C CA . ASP A 1 84 ? -2.721 11.018 1.981 1.00 98.75 84 ASP A CA 1
ATOM 648 C C . ASP A 1 84 ? -2.066 9.655 1.701 1.00 98.75 84 ASP A C 1
ATOM 650 O O . ASP A 1 84 ? -1.592 9.383 0.593 1.00 98.75 84 ASP A O 1
ATOM 654 N N . LEU A 1 85 ? -2.042 8.762 2.698 1.00 98.88 85 LEU A N 1
ATOM 655 C CA . LEU A 1 85 ? -1.512 7.409 2.531 1.00 98.88 85 LEU A CA 1
ATOM 656 C C . LEU A 1 85 ? -2.381 6.582 1.572 1.00 98.88 85 LEU A C 1
ATOM 658 O O . LEU A 1 85 ? -1.852 5.857 0.723 1.00 98.88 85 LEU A O 1
ATOM 662 N N . VAL A 1 86 ? -3.705 6.693 1.694 1.00 98.75 86 VAL A N 1
ATOM 663 C CA . VAL A 1 86 ? -4.653 6.058 0.772 1.00 98.75 86 VAL A CA 1
ATOM 664 C C . VAL A 1 86 ? -4.445 6.585 -0.646 1.00 98.75 86 VAL A C 1
ATOM 666 O O . VAL A 1 86 ? -4.328 5.790 -1.583 1.00 98.75 86 VAL A O 1
ATOM 669 N N . GLU A 1 87 ? -4.333 7.901 -0.822 1.00 98.69 87 GLU A N 1
ATOM 670 C CA . GLU A 1 87 ? -4.073 8.508 -2.125 1.00 98.69 87 GLU A CA 1
ATOM 671 C C . GLU A 1 87 ? -2.756 8.005 -2.724 1.00 98.69 87 GLU A C 1
ATOM 673 O O . GLU A 1 87 ? -2.733 7.575 -3.882 1.00 98.69 87 GLU A O 1
ATOM 678 N N . LEU A 1 88 ? -1.674 7.975 -1.942 1.00 98.75 88 LEU A N 1
ATOM 679 C CA . LEU A 1 88 ? -0.384 7.454 -2.386 1.00 98.75 88 LEU A CA 1
ATOM 680 C C . LEU A 1 88 ? -0.486 6.002 -2.866 1.00 98.75 88 LEU A C 1
ATOM 682 O O . LEU A 1 88 ? 0.038 5.659 -3.930 1.00 98.75 88 LEU A O 1
ATOM 686 N N . PHE A 1 89 ? -1.153 5.141 -2.100 1.00 98.69 89 PHE A N 1
ATOM 687 C CA . PHE A 1 89 ? -1.325 3.738 -2.459 1.00 98.69 89 PHE A CA 1
ATOM 688 C C . PHE A 1 89 ? -2.092 3.575 -3.779 1.00 98.69 89 PHE A C 1
ATOM 690 O O . PHE A 1 89 ? -1.662 2.846 -4.682 1.00 98.69 89 PHE A O 1
ATOM 697 N N . LEU A 1 90 ? -3.216 4.278 -3.917 1.00 98.12 90 LEU A N 1
ATOM 698 C CA . LEU A 1 90 ? -4.089 4.173 -5.083 1.00 98.12 90 LEU A CA 1
ATOM 699 C C . LEU A 1 90 ? -3.449 4.781 -6.338 1.00 98.12 90 LEU A C 1
ATOM 701 O O . LEU A 1 90 ? -3.512 4.197 -7.420 1.00 98.12 90 LEU A O 1
ATOM 705 N N . THR A 1 91 ? -2.786 5.931 -6.206 1.00 98.19 91 THR A N 1
ATOM 706 C CA . THR A 1 91 ? -2.056 6.569 -7.313 1.00 98.19 91 THR A CA 1
ATOM 707 C C . THR A 1 91 ? -0.863 5.729 -7.758 1.00 98.19 91 THR A C 1
ATOM 709 O O . THR A 1 91 ? -0.661 5.564 -8.961 1.00 98.19 91 THR A O 1
ATOM 712 N N . SER A 1 92 ? -0.130 5.115 -6.825 1.00 98.25 92 SER A N 1
ATOM 713 C CA . SER A 1 92 ? 0.962 4.187 -7.146 1.00 98.25 92 SER A CA 1
ATOM 714 C C . SER A 1 92 ? 0.448 2.924 -7.846 1.00 98.25 92 SER A C 1
ATOM 716 O O . SER A 1 92 ? 1.049 2.476 -8.820 1.00 98.25 92 SER A O 1
ATOM 718 N N . SER A 1 93 ? -0.706 2.392 -7.425 1.00 97.31 93 SER A N 1
ATOM 719 C CA . SER A 1 93 ? -1.353 1.242 -8.081 1.00 97.31 93 SER A CA 1
ATOM 720 C C . SER A 1 93 ? -1.737 1.569 -9.527 1.00 97.31 93 SER A C 1
ATOM 722 O O . SER A 1 93 ? -1.403 0.825 -10.447 1.00 97.31 93 SER A O 1
ATOM 724 N N . ARG A 1 94 ? -2.353 2.738 -9.754 1.00 97.19 94 ARG A N 1
ATOM 725 C CA . ARG A 1 94 ? -2.682 3.219 -11.106 1.00 97.19 94 ARG A CA 1
ATOM 726 C C . ARG A 1 94 ? -1.438 3.476 -11.949 1.00 97.19 94 ARG A C 1
ATOM 728 O O . ARG A 1 94 ? -1.424 3.131 -13.128 1.00 97.19 94 ARG A O 1
ATOM 735 N N . ARG A 1 95 ? -0.382 4.046 -11.362 1.00 97.31 95 ARG A N 1
ATOM 736 C CA . ARG A 1 95 ? 0.903 4.247 -12.042 1.00 97.31 95 ARG A CA 1
ATOM 737 C C . ARG A 1 95 ? 1.479 2.922 -12.537 1.00 97.31 95 ARG A C 1
ATOM 739 O O . ARG A 1 95 ? 1.910 2.881 -13.684 1.00 97.31 95 ARG A O 1
ATOM 746 N N . ALA A 1 96 ? 1.457 1.865 -11.723 1.00 96.88 96 ALA A N 1
ATOM 747 C CA . ALA A 1 96 ? 1.948 0.547 -12.126 1.00 96.88 96 ALA A CA 1
ATOM 748 C C . ALA A 1 96 ? 1.231 0.039 -13.388 1.00 96.88 96 ALA A C 1
ATOM 750 O O . ALA A 1 96 ? 1.886 -0.329 -14.360 1.00 96.88 96 ALA A O 1
ATOM 751 N N . VAL A 1 97 ? -0.103 0.119 -13.417 1.00 96.19 97 VAL A N 1
ATOM 752 C CA . VAL A 1 97 ? -0.913 -0.260 -14.588 1.00 96.19 97 VAL A CA 1
ATOM 753 C C . VAL A 1 97 ? -0.607 0.612 -15.806 1.00 96.19 97 VAL A C 1
ATOM 755 O O . VAL A 1 97 ? -0.457 0.098 -16.911 1.00 96.19 97 VAL A O 1
ATOM 758 N N . VAL A 1 98 ? -0.478 1.930 -15.626 1.00 96.50 98 VAL A N 1
ATOM 759 C CA . VAL A 1 98 ? -0.144 2.851 -16.724 1.00 96.50 98 VAL A CA 1
ATOM 760 C C . VAL A 1 98 ? 1.235 2.541 -17.309 1.00 96.50 98 VAL A C 1
ATOM 762 O O . VAL A 1 98 ? 1.361 2.480 -18.530 1.00 96.50 98 VAL A O 1
ATOM 765 N N . GLN A 1 99 ? 2.251 2.308 -16.471 1.00 95.31 99 GLN A N 1
ATOM 766 C CA . GLN A 1 99 ? 3.593 1.925 -16.928 1.00 95.31 99 GLN A CA 1
ATOM 767 C C . GLN A 1 99 ? 3.576 0.578 -17.655 1.00 95.31 99 GLN A C 1
ATOM 769 O O . GLN A 1 99 ? 4.238 0.419 -18.677 1.00 95.31 99 GLN A O 1
ATOM 774 N N . ALA A 1 100 ? 2.746 -0.357 -17.195 1.00 95.81 100 ALA A N 1
ATOM 775 C CA . ALA A 1 100 ? 2.592 -1.669 -17.806 1.00 95.81 100 ALA A CA 1
ATOM 776 C C . ALA A 1 100 ? 1.958 -1.651 -19.213 1.00 95.81 100 ALA A C 1
ATOM 778 O O . ALA A 1 100 ? 1.914 -2.682 -19.881 1.00 95.81 100 ALA A O 1
ATOM 779 N N . ARG A 1 101 ? 1.469 -0.501 -19.694 1.00 95.06 101 ARG A N 1
ATOM 780 C CA . ARG A 1 101 ? 1.016 -0.345 -21.088 1.00 95.06 101 ARG A CA 1
ATOM 781 C C . ARG A 1 101 ? 2.174 -0.208 -22.075 1.00 95.06 101 ARG A C 1
ATOM 783 O O . ARG A 1 101 ? 1.969 -0.396 -23.270 1.00 95.06 101 ARG A O 1
ATOM 790 N N . ASP A 1 102 ? 3.368 0.134 -21.595 1.00 96.19 102 ASP A N 1
ATOM 791 C CA . ASP A 1 102 ? 4.577 0.181 -22.410 1.00 96.19 102 ASP A CA 1
ATOM 792 C C . ASP A 1 102 ? 5.284 -1.184 -22.378 1.00 96.19 102 ASP A C 1
ATOM 794 O O . ASP A 1 102 ? 6.005 -1.523 -21.435 1.00 96.19 102 ASP A O 1
ATOM 798 N N . ASP A 1 103 ? 5.104 -1.972 -23.442 1.00 95.56 103 ASP A N 1
ATOM 799 C CA . ASP A 1 103 ? 5.749 -3.281 -23.591 1.00 95.56 103 ASP A CA 1
ATOM 800 C C . ASP A 1 103 ? 7.282 -3.192 -23.588 1.00 95.56 103 ASP A C 1
ATOM 802 O O . ASP A 1 103 ? 7.955 -4.136 -23.164 1.00 95.56 103 ASP A O 1
ATOM 806 N N . ARG A 1 104 ? 7.872 -2.075 -24.036 1.00 96.75 104 ARG A N 1
ATOM 807 C CA . ARG A 1 104 ? 9.327 -1.903 -23.980 1.00 96.75 104 ARG A CA 1
ATOM 808 C C . ARG A 1 104 ? 9.786 -1.761 -22.537 1.00 96.75 104 ARG A C 1
ATOM 810 O O . ARG A 1 104 ? 10.802 -2.351 -22.180 1.00 96.75 104 ARG A O 1
ATOM 817 N N . TRP A 1 105 ? 9.057 -0.999 -21.725 1.00 95.94 105 TRP A N 1
ATOM 818 C CA . TRP A 1 105 ? 9.349 -0.866 -20.300 1.00 95.94 105 TRP A CA 1
ATOM 819 C C . TRP A 1 105 ? 9.168 -2.203 -19.573 1.00 95.94 105 TRP A C 1
ATOM 821 O O . TRP A 1 105 ? 10.087 -2.634 -18.882 1.00 95.94 105 TRP A O 1
ATOM 831 N N . LEU A 1 106 ? 8.054 -2.908 -19.808 1.00 96.00 106 LEU A N 1
ATOM 832 C CA . LEU A 1 106 ? 7.768 -4.200 -19.170 1.00 96.00 106 LEU A CA 1
ATOM 833 C C . LEU A 1 106 ? 8.852 -5.254 -19.391 1.00 96.00 106 LEU A C 1
ATOM 835 O O . LEU A 1 106 ? 9.154 -6.016 -18.477 1.00 96.00 106 LEU A O 1
ATOM 839 N N . ASN A 1 107 ? 9.403 -5.320 -20.604 1.00 96.19 107 ASN A N 1
ATOM 840 C CA . ASN A 1 107 ? 10.419 -6.307 -20.967 1.00 96.19 107 ASN A CA 1
ATOM 841 C C . ASN A 1 107 ? 11.854 -5.803 -20.733 1.00 96.19 107 ASN A C 1
ATOM 843 O O . ASN A 1 107 ? 12.809 -6.539 -20.984 1.00 96.19 107 ASN A O 1
ATOM 847 N N . ALA A 1 108 ? 12.034 -4.559 -20.276 1.00 96.94 108 ALA A N 1
ATOM 848 C CA . ALA A 1 108 ? 13.348 -4.057 -19.904 1.00 96.94 108 ALA A CA 1
ATOM 849 C C . ALA A 1 108 ? 13.816 -4.712 -18.591 1.00 96.94 108 ALA A C 1
ATOM 851 O O . ALA A 1 108 ? 12.976 -5.016 -17.736 1.00 96.94 108 ALA A O 1
ATOM 852 N N . PRO A 1 109 ? 15.137 -4.895 -18.398 1.00 97.44 109 PRO A N 1
ATOM 853 C CA . PRO A 1 109 ? 15.669 -5.409 -17.145 1.00 97.44 109 PRO A CA 1
ATOM 854 C C . PRO A 1 109 ? 15.240 -4.559 -15.948 1.00 97.44 109 PRO A C 1
ATOM 856 O O . PRO A 1 109 ? 15.273 -3.325 -15.998 1.00 97.44 109 PRO A O 1
ATOM 859 N N . GLU A 1 110 ? 14.874 -5.223 -14.860 1.00 95.81 110 GLU A N 1
ATOM 860 C CA . GLU A 1 110 ? 14.575 -4.555 -13.603 1.00 95.81 110 GLU A CA 1
ATOM 861 C C . GLU A 1 110 ? 15.878 -4.029 -12.960 1.00 95.81 110 GLU A C 1
ATOM 863 O O . GLU A 1 110 ? 16.897 -4.731 -12.950 1.00 95.81 110 GLU A O 1
ATOM 868 N N . PRO A 1 111 ? 15.893 -2.810 -12.386 1.00 94.69 111 PRO A N 1
ATOM 869 C CA . PRO A 1 111 ? 17.089 -2.266 -11.750 1.00 94.69 111 PRO A CA 1
ATOM 870 C C . PRO A 1 111 ? 17.658 -3.176 -10.646 1.00 94.69 111 PRO A C 1
ATOM 872 O O . PRO A 1 111 ? 17.014 -3.437 -9.628 1.00 94.69 111 PRO A O 1
ATOM 875 N N . GLY A 1 112 ? 18.904 -3.618 -10.835 1.00 93.00 112 GLY A N 1
ATOM 876 C CA . GLY A 1 112 ? 19.610 -4.524 -9.921 1.00 93.00 112 GLY A CA 1
ATOM 877 C C . GLY A 1 112 ? 19.419 -6.018 -10.212 1.00 93.00 112 GLY A C 1
ATOM 878 O O . GLY A 1 112 ? 20.173 -6.817 -9.668 1.00 93.00 112 GLY A O 1
ATOM 879 N N . TYR A 1 113 ? 18.507 -6.399 -11.116 1.00 91.44 113 TYR A N 1
ATOM 880 C CA . TYR A 1 113 ? 18.256 -7.793 -11.500 1.00 91.44 113 TYR A CA 1
ATOM 881 C C . TYR A 1 113 ? 18.369 -7.968 -13.022 1.00 91.44 113 TYR A C 1
ATOM 883 O O . TYR A 1 113 ? 17.366 -7.934 -13.728 1.00 91.44 113 TYR A O 1
ATOM 891 N N . PRO A 1 114 ? 19.574 -8.205 -13.572 1.00 89.38 114 PRO A N 1
ATOM 892 C CA . PRO A 1 114 ? 19.778 -8.296 -15.024 1.00 89.38 114 PRO A CA 1
ATOM 893 C C . PRO A 1 114 ? 19.069 -9.492 -15.687 1.00 89.38 114 PRO A C 1
ATOM 895 O O . PRO A 1 114 ? 18.966 -9.538 -16.910 1.00 89.38 114 PRO A O 1
ATOM 898 N N . HIS A 1 115 ? 18.600 -10.459 -14.892 1.00 94.06 115 HIS A N 1
ATOM 899 C CA . HIS A 1 115 ? 17.864 -11.645 -15.342 1.00 94.06 115 HIS A CA 1
ATOM 900 C C . HIS A 1 115 ? 16.360 -11.576 -15.046 1.00 94.06 115 HIS A C 1
ATOM 902 O O . HIS A 1 115 ? 15.652 -12.547 -15.297 1.00 94.06 115 HIS A O 1
ATOM 908 N N . SER A 1 116 ? 15.881 -10.456 -14.508 1.00 96.31 116 SER A N 1
ATOM 909 C CA . SER A 1 116 ? 14.461 -10.189 -14.300 1.00 96.31 116 SER A CA 1
ATOM 910 C C . SER A 1 116 ? 14.068 -8.926 -15.045 1.00 96.31 116 SER A C 1
ATOM 912 O O . SER A 1 116 ? 14.887 -8.054 -15.324 1.00 96.31 116 SER A O 1
ATOM 914 N N . THR A 1 117 ? 12.797 -8.835 -15.376 1.00 97.44 117 THR A N 1
ATOM 915 C CA . THR A 1 117 ? 12.189 -7.729 -16.101 1.00 97.44 117 THR A CA 1
ATOM 916 C C . THR A 1 117 ? 11.229 -6.965 -15.197 1.00 97.44 117 THR A C 1
ATOM 918 O O . THR A 1 117 ? 10.846 -7.434 -14.122 1.00 97.44 117 THR A O 1
ATOM 921 N N . TRP A 1 118 ? 10.787 -5.789 -15.637 1.00 97.12 118 TRP A N 1
ATOM 922 C CA . TRP A 1 118 ? 9.729 -5.059 -14.936 1.00 97.12 118 TRP A CA 1
ATOM 923 C C . TRP A 1 118 ? 8.416 -5.839 -14.838 1.00 97.12 118 TRP A C 1
ATOM 925 O O . TRP A 1 118 ? 7.683 -5.651 -13.871 1.00 97.12 118 TRP A O 1
ATOM 935 N N . ARG A 1 119 ? 8.139 -6.755 -15.775 1.00 96.81 119 ARG A N 1
ATOM 936 C CA . ARG A 1 119 ? 7.034 -7.715 -15.656 1.00 96.81 119 ARG A CA 1
ATOM 937 C C . ARG A 1 119 ? 7.158 -8.565 -14.391 1.00 96.81 119 ARG A C 1
ATOM 939 O O . ARG A 1 119 ? 6.215 -8.590 -13.608 1.00 96.81 119 ARG A O 1
ATOM 946 N N . ASP A 1 120 ? 8.316 -9.181 -14.157 1.00 96.38 120 ASP A N 1
ATOM 947 C CA . ASP A 1 120 ? 8.554 -10.000 -12.957 1.00 96.38 120 ASP A CA 1
ATOM 948 C C . ASP A 1 120 ? 8.416 -9.159 -11.673 1.00 96.38 120 ASP A C 1
ATOM 950 O O . ASP A 1 120 ? 7.880 -9.611 -10.659 1.00 96.38 120 ASP A O 1
ATOM 954 N N . GLY A 1 121 ? 8.874 -7.902 -11.723 1.00 96.38 121 GLY A N 1
ATOM 955 C CA . GLY A 1 121 ? 8.706 -6.938 -10.636 1.00 96.38 121 GLY A CA 1
ATOM 956 C C . GLY A 1 121 ? 7.236 -6.602 -10.357 1.00 96.38 121 GLY A C 1
ATOM 957 O O . GLY A 1 121 ? 6.814 -6.602 -9.200 1.00 96.38 121 GLY A O 1
ATOM 958 N N . LEU A 1 122 ? 6.429 -6.355 -11.392 1.00 96.69 122 LEU A N 1
ATOM 959 C CA . LEU A 1 122 ? 4.998 -6.083 -11.235 1.00 96.69 122 LEU A CA 1
ATOM 960 C C . LEU A 1 122 ? 4.208 -7.309 -10.760 1.00 96.69 122 LEU A C 1
ATOM 962 O O . LEU A 1 122 ? 3.296 -7.154 -9.951 1.00 96.69 122 LEU A O 1
ATOM 966 N N . GLU A 1 123 ? 4.560 -8.515 -11.209 1.00 95.62 123 GLU A N 1
ATOM 967 C CA . GLU A 1 123 ? 3.966 -9.765 -10.714 1.00 95.62 123 GLU A CA 1
ATOM 968 C C . GLU A 1 123 ? 4.232 -9.947 -9.215 1.00 95.62 123 GLU A C 1
ATOM 970 O O . GLU A 1 123 ? 3.307 -10.221 -8.445 1.00 95.62 123 GLU A O 1
ATOM 975 N N . PHE A 1 124 ? 5.470 -9.700 -8.775 1.00 96.19 124 PHE A N 1
ATOM 976 C CA . PHE A 1 124 ? 5.810 -9.656 -7.353 1.00 96.19 124 PHE A CA 1
ATOM 977 C C . PHE A 1 124 ? 4.944 -8.640 -6.594 1.00 96.19 124 PHE A C 1
ATOM 979 O O . PHE A 1 124 ? 4.385 -8.970 -5.547 1.00 96.19 124 PHE A O 1
ATOM 986 N N . LEU A 1 125 ? 4.796 -7.423 -7.126 1.00 96.62 125 LEU A N 1
ATOM 987 C CA . LEU A 1 125 ? 4.005 -6.371 -6.488 1.00 96.62 125 LEU A CA 1
ATOM 988 C C . LEU A 1 125 ? 2.520 -6.727 -6.405 1.00 96.62 125 LEU A C 1
ATOM 990 O O . LEU A 1 125 ? 1.894 -6.457 -5.381 1.00 96.62 125 LEU A O 1
ATOM 994 N N . ALA A 1 126 ? 1.957 -7.366 -7.431 1.00 95.25 126 ALA A N 1
ATOM 995 C CA . ALA A 1 126 ? 0.572 -7.821 -7.414 1.00 95.25 126 ALA A CA 1
ATOM 996 C C . ALA A 1 126 ? 0.323 -8.809 -6.263 1.00 95.25 126 ALA A C 1
ATOM 998 O O . ALA A 1 126 ? -0.572 -8.586 -5.445 1.00 95.25 126 ALA A O 1
ATOM 999 N N . VAL A 1 127 ? 1.161 -9.845 -6.143 1.00 95.81 127 VAL A N 1
ATOM 1000 C CA . VAL A 1 127 ? 1.044 -10.860 -5.081 1.00 95.81 127 VAL A CA 1
ATOM 1001 C C . VAL A 1 127 ? 1.294 -10.253 -3.701 1.00 95.81 127 VAL A C 1
ATOM 1003 O O . VAL A 1 127 ? 0.513 -10.475 -2.774 1.00 95.81 127 VAL A O 1
ATOM 1006 N N . HIS A 1 128 ? 2.352 -9.451 -3.561 1.00 97.00 128 HIS A N 1
ATOM 1007 C CA . HIS A 1 128 ? 2.701 -8.804 -2.301 1.00 97.00 128 HIS A CA 1
ATOM 1008 C C . HIS A 1 128 ? 1.574 -7.888 -1.816 1.00 97.00 128 HIS A C 1
ATOM 1010 O O . HIS A 1 128 ? 1.128 -7.980 -0.673 1.00 97.00 128 HIS A O 1
ATOM 1016 N N . THR A 1 129 ? 1.055 -7.020 -2.685 1.00 96.25 129 THR A N 1
ATOM 1017 C CA . THR A 1 129 ? -0.049 -6.139 -2.309 1.00 96.25 129 THR A CA 1
ATOM 1018 C C . THR A 1 129 ? -1.322 -6.923 -1.988 1.00 96.25 129 THR A C 1
ATOM 1020 O O . THR A 1 129 ? -1.980 -6.593 -1.004 1.00 96.25 129 THR A O 1
ATOM 1023 N N . ALA A 1 130 ? -1.660 -7.974 -2.743 1.00 95.31 130 ALA A N 1
ATOM 1024 C CA . ALA A 1 130 ? -2.827 -8.810 -2.449 1.00 95.31 130 ALA A CA 1
ATOM 1025 C C . ALA A 1 130 ? -2.747 -9.452 -1.051 1.00 95.31 130 ALA A C 1
ATOM 1027 O O . ALA A 1 130 ? -3.739 -9.453 -0.319 1.00 95.31 130 ALA A O 1
ATOM 1028 N N . TYR A 1 131 ? -1.562 -9.918 -0.639 1.00 97.00 131 TYR A N 1
ATOM 1029 C CA . TYR A 1 131 ? -1.321 -10.437 0.711 1.00 97.00 131 TYR A CA 1
ATOM 1030 C C . TYR A 1 131 ? -1.651 -9.401 1.803 1.00 97.00 131 TYR A C 1
ATOM 1032 O O . TYR A 1 131 ? -2.387 -9.710 2.743 1.00 97.00 131 TYR A O 1
ATOM 1040 N N . HIS A 1 132 ? -1.180 -8.158 1.662 1.00 98.12 132 HIS A N 1
ATOM 1041 C CA . HIS A 1 132 ? -1.451 -7.097 2.641 1.00 98.12 132 HIS A CA 1
ATOM 1042 C C . HIS A 1 132 ? -2.906 -6.607 2.615 1.00 98.12 132 HIS A C 1
ATOM 1044 O O . HIS A 1 132 ? -3.502 -6.390 3.669 1.00 98.12 132 HIS A O 1
ATOM 1050 N N . LEU A 1 133 ? -3.526 -6.499 1.438 1.00 97.25 133 LEU A N 1
ATOM 1051 C CA . LEU A 1 133 ? -4.944 -6.146 1.331 1.00 97.25 133 LEU A CA 1
ATOM 1052 C C . LEU A 1 133 ? -5.850 -7.212 1.961 1.00 97.25 133 LEU A C 1
ATOM 1054 O O . LEU A 1 133 ? -6.810 -6.865 2.648 1.00 97.25 133 LEU A O 1
ATOM 1058 N N . GLY A 1 134 ? -5.518 -8.498 1.806 1.00 96.50 134 GLY A N 1
ATOM 1059 C CA . GLY A 1 134 ? -6.231 -9.591 2.468 1.00 96.50 134 GLY A CA 1
ATOM 1060 C C . GLY A 1 134 ? -6.204 -9.471 3.994 1.00 96.50 134 GLY A C 1
ATOM 1061 O O . GLY A 1 134 ? -7.232 -9.646 4.650 1.00 96.50 134 GLY A O 1
ATOM 1062 N N . LYS A 1 135 ? -5.060 -9.080 4.570 1.00 97.50 135 LYS A N 1
ATOM 1063 C CA . LYS A 1 135 ? -4.968 -8.785 6.007 1.00 97.50 135 LYS A CA 1
ATOM 1064 C C . LYS A 1 135 ? -5.823 -7.591 6.417 1.00 97.50 135 LYS A C 1
ATOM 1066 O O . LYS A 1 135 ? -6.497 -7.664 7.440 1.00 97.50 135 LYS A O 1
ATOM 1071 N N . ILE A 1 136 ? -5.828 -6.513 5.630 1.00 98.19 136 ILE A N 1
ATOM 1072 C CA . ILE A 1 136 ? -6.678 -5.345 5.906 1.00 98.19 136 ILE A CA 1
ATOM 1073 C C . ILE A 1 136 ? -8.151 -5.759 5.925 1.00 98.19 136 ILE A C 1
ATOM 1075 O O . ILE A 1 136 ? -8.864 -5.406 6.862 1.00 98.19 136 ILE A O 1
ATOM 1079 N N . VAL A 1 137 ? -8.602 -6.556 4.954 1.00 97.56 137 VAL A N 1
ATOM 1080 C CA . VAL A 1 137 ? -9.974 -7.087 4.939 1.00 97.56 137 VAL A CA 1
ATOM 1081 C C . VAL A 1 137 ? -10.256 -7.921 6.192 1.00 97.56 137 VAL A C 1
ATOM 1083 O O . VAL A 1 137 ? -11.273 -7.693 6.845 1.00 97.56 137 VAL A O 1
ATOM 1086 N N . ALA A 1 138 ? -9.349 -8.815 6.596 1.00 97.31 138 ALA A N 1
ATOM 1087 C CA . ALA A 1 138 ? -9.509 -9.614 7.815 1.00 97.31 138 ALA A CA 1
ATOM 1088 C C . ALA A 1 138 ? -9.602 -8.746 9.088 1.00 97.31 138 ALA A C 1
ATOM 1090 O O . ALA A 1 138 ? -10.440 -8.995 9.957 1.00 97.31 138 ALA A O 1
ATOM 1091 N N . LEU A 1 139 ? -8.794 -7.685 9.189 1.00 97.94 139 LEU A N 1
ATOM 1092 C CA . LEU A 1 139 ? -8.865 -6.720 10.291 1.00 97.94 139 LEU A CA 1
ATOM 1093 C C . LEU A 1 139 ? -10.197 -5.969 10.292 1.00 97.94 139 LEU A C 1
ATOM 1095 O O . LEU A 1 139 ? -10.828 -5.826 11.341 1.00 97.94 139 LEU A O 1
ATOM 1099 N N . ARG A 1 140 ? -10.671 -5.532 9.121 1.00 97.88 140 ARG A N 1
ATOM 1100 C CA . ARG A 1 140 ? -11.985 -4.896 8.996 1.00 97.88 140 ARG A CA 1
ATOM 1101 C C . ARG A 1 140 ? -13.109 -5.850 9.401 1.00 97.88 140 ARG A C 1
ATOM 1103 O O . ARG A 1 140 ? -14.004 -5.423 10.123 1.00 97.88 140 ARG A O 1
ATOM 1110 N N . GLN A 1 141 ? -13.057 -7.124 9.012 1.00 97.00 141 GLN A N 1
ATOM 1111 C CA . GLN A 1 141 ? -14.021 -8.147 9.443 1.00 97.00 141 GLN A CA 1
ATOM 1112 C C . GLN A 1 141 ? -14.007 -8.330 10.968 1.00 97.00 141 GLN A C 1
ATOM 1114 O O . GLN A 1 141 ? -15.064 -8.297 11.598 1.00 97.00 141 GLN A O 1
ATOM 1119 N N . ALA A 1 142 ? -12.824 -8.436 11.581 1.00 97.00 142 ALA A N 1
ATOM 1120 C CA . ALA A 1 142 ? -12.679 -8.556 13.035 1.00 97.00 142 ALA A CA 1
ATOM 1121 C C . ALA A 1 142 ? -13.248 -7.340 13.792 1.00 97.00 142 ALA A C 1
ATOM 1123 O O . ALA A 1 142 ? -13.824 -7.490 14.870 1.00 97.00 142 ALA A O 1
ATOM 1124 N N . LEU A 1 143 ? -13.137 -6.144 13.208 1.00 96.69 143 LEU A N 1
ATOM 1125 C CA . LEU A 1 143 ? -13.696 -4.898 13.742 1.00 96.69 143 LEU A CA 1
ATOM 1126 C C . LEU A 1 143 ? -15.172 -4.674 13.368 1.00 96.69 143 LEU A C 1
ATOM 1128 O O . LEU A 1 143 ? -15.748 -3.669 13.781 1.00 96.69 143 LEU A O 1
ATOM 1132 N N . LYS A 1 144 ? -15.795 -5.587 12.608 1.00 96.56 144 LYS A N 1
ATOM 1133 C CA . LYS A 1 144 ? -17.164 -5.457 12.067 1.00 96.56 144 LYS A CA 1
ATOM 1134 C C . LYS A 1 144 ? -17.349 -4.217 11.174 1.00 96.56 144 LYS A C 1
ATOM 1136 O O . LYS A 1 144 ? -18.384 -3.559 11.205 1.00 96.56 144 LYS A O 1
ATOM 1141 N N . LEU A 1 145 ? -16.323 -3.905 10.380 1.00 96.00 145 LEU A N 1
ATOM 1142 C CA . LEU A 1 145 ? -16.236 -2.781 9.434 1.00 96.00 145 LEU A CA 1
ATOM 1143 C C . LEU A 1 145 ? -16.216 -3.231 7.966 1.00 96.00 145 LEU A C 1
ATOM 1145 O O . LEU A 1 145 ? -15.932 -2.425 7.073 1.00 96.00 145 LEU A O 1
ATOM 1149 N N . TRP A 1 146 ? -16.425 -4.522 7.714 1.00 95.19 146 TRP A N 1
ATOM 1150 C CA . TRP A 1 146 ? -16.483 -5.100 6.376 1.00 95.19 146 TRP A CA 1
ATOM 1151 C C . TRP A 1 146 ? -17.821 -5.820 6.189 1.00 95.19 146 TRP A C 1
ATOM 1153 O O . TRP A 1 146 ? -18.180 -6.587 7.088 1.00 95.19 146 TRP A O 1
ATOM 1163 N N . PRO A 1 147 ? -18.556 -5.541 5.097 1.00 78.31 147 PRO A N 1
ATOM 1164 C CA . PRO A 1 147 ? -19.810 -6.221 4.789 1.00 78.31 147 PRO A CA 1
ATOM 1165 C C . PRO A 1 147 ? -19.615 -7.704 4.449 1.00 78.31 147 PRO A C 1
ATOM 1167 O O . PRO A 1 147 ? -18.498 -8.095 4.028 1.00 78.31 147 PRO A O 1
#

Radius of gyration: 15.58 Å; chains: 1; bounding box: 40×26×44 Å

Secondary structure (DSSP, 8-state):
---HHIIIIITTS--HHHHHTT--HHHHH--GGG-SS-HHHHHHHHHHHHHHHHHH-THHHHTS-GGGSS-SSSS-SSHHHHHHHHHHHHHHHHHHHHHTT-HHHHTSEETTEEEEEHHHHHHHHHHHHHHHHHHHHHHHHHTT---

InterPro domains:
  IPR024775 Hercynine oxygenase, DinB-like domain [PF12867] (18-134)
  IPR034660 DinB/YfiT-like putative metalloenzymes [G3DSA:1.20.120.450] (17-144)
  IPR034660 DinB/YfiT-like putative metalloenzymes [SSF109854] (18-143)

Sequence (147 aa):
MNDWDDLLLTGGFAPREAIVAGLTVAQVSARPNDVPHSIYQELWHAAMVLKLSLDGGRSALERWPYEGHFPTSAAPADQQAWDDLVELFLTSSRRAVVQARDDRWLNAPEPGYPHSTWRDGLEFLAVHTAYHLGKIVALRQALKLWP

Foldseek 3Di:
DPPLCQLLAPHVDHGLCVLLPPDFQVLQLDDPPNNPAGVQFLLLLLLCCLVQCVVANCVSVVPQDPVRSTDPHNTQPGRVSSVVSSVSSVVSSVVLVVQVVDPVQQQCAHHPGNPDGVVNRSNVSSVSSVVSSVVSQVSCVSVVNHD

pLDDT: mean 94.75, std 6.43, range [48.03, 98.88]